Protein AF-A0A919BKE9-F1 (afdb_monomer)

Sequence (157 aa):
MKIIISGLILLISQVALAGEVKTLTQELLNLYKLQQSEKSLPISGLYVYDSEKQHYLSKQQAEVWIQQIAQHSLSEKQLKMMKNLSKAIEKTDISKEQIKAVSSNIMFDKPYLVIYHNVGQEMLAMLGESAIPFAEAEKKFLSVLQQAESVNVYKFQ

Structure (mmCIF, N/CA/C/O backbone):
data_AF-A0A919BKE9-F1
#
_entry.id   AF-A0A919BKE9-F1
#
loop_
_atom_site.group_PDB
_atom_site.id
_atom_site.type_symbol
_atom_site.label_atom_id
_atom_site.label_alt_id
_atom_site.label_comp_id
_atom_site.label_asym_id
_atom_site.label_entity_id
_atom_site.label_seq_id
_atom_site.pdbx_PDB_ins_code
_atom_site.Cartn_x
_atom_site.Cartn_y
_atom_site.Cartn_z
_atom_site.occupancy
_atom_site.B_iso_or_equiv
_atom_site.auth_seq_id
_atom_site.auth_comp_id
_atom_site.auth_asym_id
_atom_site.auth_atom_id
_atom_site.pdbx_PDB_model_num
ATOM 1 N N . MET A 1 1 ? -30.071 -44.391 -37.789 1.00 41.31 1 MET A N 1
ATOM 2 C CA . MET A 1 1 ? -28.805 -43.797 -37.309 1.00 41.31 1 MET A CA 1
ATOM 3 C C . MET A 1 1 ? -28.644 -42.414 -37.922 1.00 41.31 1 MET A C 1
ATOM 5 O O . MET A 1 1 ? -28.502 -42.339 -39.133 1.00 41.31 1 MET A O 1
ATOM 9 N N . LYS A 1 2 ? -28.719 -41.363 -37.096 1.00 38.66 2 LYS A N 1
ATOM 10 C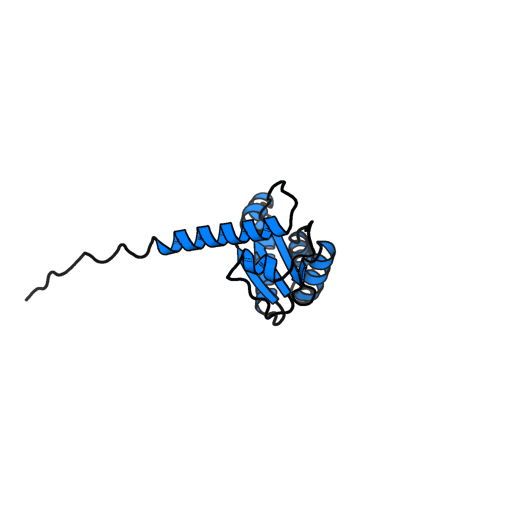 CA . LYS A 1 2 ? -27.954 -40.098 -37.127 1.00 38.66 2 LYS A CA 1
ATOM 11 C C . LYS A 1 2 ? -28.766 -39.005 -36.430 1.00 38.66 2 LYS A C 1
ATOM 13 O O . LYS A 1 2 ? -29.830 -38.598 -36.875 1.00 38.66 2 LYS A O 1
ATOM 18 N N . ILE A 1 3 ? -28.224 -38.632 -35.282 1.00 52.44 3 ILE A N 1
ATOM 19 C CA . ILE A 1 3 ? -28.623 -37.565 -34.376 1.00 52.44 3 ILE A CA 1
ATOM 20 C C . ILE A 1 3 ? -28.302 -36.233 -35.060 1.00 52.44 3 ILE A C 1
ATOM 22 O O . ILE A 1 3 ? -27.186 -36.069 -35.549 1.00 52.44 3 ILE A O 1
ATOM 26 N N . ILE A 1 4 ? -29.238 -35.285 -35.054 1.00 48.47 4 ILE A N 1
ATOM 27 C CA . ILE A 1 4 ? -28.923 -33.862 -35.230 1.00 48.47 4 ILE A CA 1
ATOM 28 C C . ILE A 1 4 ? -29.628 -33.111 -34.099 1.00 48.47 4 ILE A C 1
ATOM 30 O O . ILE A 1 4 ? -30.722 -32.585 -34.250 1.00 48.47 4 ILE A O 1
ATOM 34 N N . ILE A 1 5 ? -28.994 -33.125 -32.929 1.00 53.47 5 ILE A N 1
ATOM 35 C CA . ILE A 1 5 ? -29.195 -32.119 -31.889 1.00 53.47 5 ILE A CA 1
ATOM 36 C C . ILE A 1 5 ? -27.876 -31.363 -31.871 1.00 53.47 5 ILE A C 1
ATOM 38 O O . ILE A 1 5 ? -26.861 -31.877 -31.406 1.00 53.47 5 ILE A O 1
ATOM 42 N N . SER A 1 6 ? -27.840 -30.185 -32.477 1.00 52.84 6 SER A N 1
ATOM 43 C CA . SER A 1 6 ? -26.679 -29.309 -32.385 1.00 52.84 6 SER A CA 1
ATOM 44 C C . SER A 1 6 ? -27.116 -27.868 -32.526 1.00 52.84 6 SER A C 1
ATOM 46 O O . SER A 1 6 ? -27.698 -27.485 -33.534 1.00 52.84 6 SER A O 1
ATOM 48 N N . GLY A 1 7 ? -26.763 -27.089 -31.509 1.00 50.84 7 GLY A N 1
ATOM 49 C CA . GLY A 1 7 ? -26.573 -25.657 -31.659 1.00 50.84 7 GLY A CA 1
ATOM 50 C C . GLY A 1 7 ? -27.660 -24.789 -31.050 1.00 50.84 7 GLY A C 1
ATOM 51 O O . GLY A 1 7 ? -28.268 -24.013 -31.772 1.00 50.84 7 GLY A O 1
ATOM 52 N N . LEU A 1 8 ? -27.852 -24.845 -29.728 1.00 49.56 8 LEU A N 1
ATOM 53 C CA . LEU A 1 8 ? -28.289 -23.648 -29.001 1.00 49.56 8 LEU A CA 1
ATOM 54 C C . LEU A 1 8 ? -27.876 -23.675 -27.523 1.00 49.56 8 LEU A C 1
ATOM 56 O O . LEU A 1 8 ? -28.699 -23.613 -26.619 1.00 49.56 8 LEU A O 1
ATOM 60 N N . ILE A 1 9 ? -26.578 -23.782 -27.261 1.00 56.50 9 ILE A N 1
ATOM 61 C CA . ILE A 1 9 ? -26.017 -23.402 -25.962 1.00 56.50 9 ILE A CA 1
ATOM 62 C C . ILE A 1 9 ? -24.726 -22.677 -26.280 1.00 56.50 9 ILE A C 1
ATOM 64 O O . ILE A 1 9 ? -23.794 -23.329 -26.729 1.00 56.50 9 ILE A O 1
ATOM 68 N N . LEU A 1 10 ? -24.708 -21.355 -26.115 1.00 51.69 10 LEU A N 1
ATOM 69 C CA . LEU A 1 10 ? -23.516 -20.525 -25.895 1.00 51.69 10 LEU A CA 1
ATOM 70 C C . LEU A 1 10 ? -23.960 -19.063 -25.957 1.00 51.69 10 LEU A C 1
ATOM 72 O O . LEU A 1 10 ? -23.866 -18.468 -27.017 1.00 51.69 10 LEU A O 1
ATOM 76 N N . LEU A 1 11 ? -24.495 -18.497 -24.866 1.00 48.09 11 LEU A N 1
ATOM 77 C CA . LEU A 1 11 ? -24.672 -17.035 -24.736 1.00 48.09 11 LEU A CA 1
ATOM 78 C C . LEU A 1 11 ? -25.011 -16.573 -23.298 1.00 48.09 11 LEU A C 1
ATOM 80 O O . LEU A 1 11 ? -25.766 -15.627 -23.119 1.00 48.09 11 LEU A O 1
ATOM 84 N N . ILE A 1 12 ? -24.475 -17.214 -22.247 1.00 50.88 12 ILE A N 1
ATOM 85 C CA . ILE A 1 12 ? -24.733 -16.768 -20.851 1.00 50.88 12 ILE A CA 1
ATOM 86 C C . ILE A 1 12 ? -23.458 -16.299 -20.118 1.00 50.88 12 ILE A C 1
ATOM 88 O O . ILE A 1 12 ? -23.532 -15.662 -19.076 1.00 50.88 12 ILE A O 1
ATOM 92 N N . SER A 1 13 ? -22.262 -16.508 -20.669 1.00 47.53 13 SER A N 1
ATOM 93 C CA . SER A 1 13 ? -21.020 -16.305 -19.901 1.00 47.53 13 SER A CA 1
ATOM 94 C C . SER A 1 13 ? -20.433 -14.885 -19.924 1.00 47.53 13 SER A C 1
ATOM 96 O O . SER A 1 13 ? -19.443 -14.650 -19.242 1.00 47.53 13 SER A O 1
ATOM 98 N N . GLN A 1 14 ? -20.986 -13.930 -20.685 1.00 49.00 14 GLN A N 1
ATOM 99 C CA . GLN A 1 14 ? -20.337 -12.614 -20.873 1.00 49.00 14 GLN A CA 1
ATOM 100 C C . GLN A 1 14 ? -20.874 -11.480 -19.985 1.00 49.00 14 GLN A C 1
ATOM 102 O O . GLN A 1 14 ? -20.242 -10.431 -19.897 1.00 49.00 14 GLN A O 1
ATOM 107 N N . VAL A 1 15 ? -22.002 -11.666 -19.293 1.00 49.78 15 VAL A N 1
ATOM 108 C CA . VAL A 1 15 ? -22.620 -10.582 -18.500 1.00 49.78 15 VAL A CA 1
ATOM 109 C C . VAL A 1 15 ? -21.997 -10.453 -17.099 1.00 49.78 15 VAL A C 1
ATOM 111 O O . VAL A 1 15 ? -21.980 -9.363 -16.534 1.00 49.78 15 VAL A O 1
ATOM 114 N N . ALA A 1 16 ? -21.420 -11.532 -16.555 1.00 50.62 16 ALA A N 1
ATOM 115 C CA . ALA A 1 16 ? -20.842 -11.539 -15.206 1.00 50.62 16 ALA A CA 1
ATOM 116 C C . ALA A 1 16 ? -19.568 -10.676 -15.084 1.00 50.62 16 ALA A C 1
ATOM 118 O O . ALA A 1 16 ? -19.431 -9.918 -14.126 1.00 50.62 16 ALA A O 1
ATOM 119 N N . LEU A 1 17 ? -18.686 -10.704 -16.093 1.00 48.59 17 LEU A N 1
ATOM 120 C CA . LEU A 1 17 ? -17.416 -9.963 -16.066 1.00 48.59 17 LEU A CA 1
ATOM 121 C C . LEU A 1 17 ? -17.604 -8.437 -15.996 1.00 48.59 17 LEU A C 1
ATOM 123 O O . LEU A 1 17 ? -16.833 -7.743 -15.339 1.00 48.59 17 LEU A O 1
ATOM 127 N N . ALA A 1 18 ? -18.628 -7.894 -16.661 1.00 47.31 18 ALA A N 1
ATOM 128 C CA . ALA A 1 18 ? -18.860 -6.449 -16.694 1.00 47.31 18 ALA A CA 1
ATOM 129 C C . ALA A 1 18 ? -19.394 -5.902 -15.354 1.00 47.31 18 ALA A C 1
ATOM 131 O O . ALA A 1 18 ? -19.101 -4.761 -14.987 1.00 47.31 18 ALA A O 1
ATOM 132 N N . GLY A 1 19 ? -20.165 -6.711 -14.615 1.00 50.66 19 GLY A N 1
ATOM 133 C CA . GLY A 1 19 ? -20.692 -6.342 -13.298 1.00 50.66 19 GLY A CA 1
ATOM 134 C C . GLY A 1 19 ? -19.607 -6.278 -12.222 1.00 50.66 19 GLY A C 1
ATOM 135 O O . GLY A 1 19 ? -19.583 -5.338 -11.425 1.00 50.66 19 GLY A O 1
ATOM 136 N N . GLU A 1 20 ? -18.672 -7.228 -12.237 1.00 56.72 20 GLU A N 1
ATOM 137 C CA . GLU A 1 20 ? -17.554 -7.283 -11.286 1.00 56.72 20 GLU A CA 1
ATOM 138 C C . GLU A 1 20 ? -16.584 -6.109 -11.472 1.00 56.72 20 GLU A C 1
ATOM 140 O O . GLU A 1 20 ? -16.258 -5.424 -10.502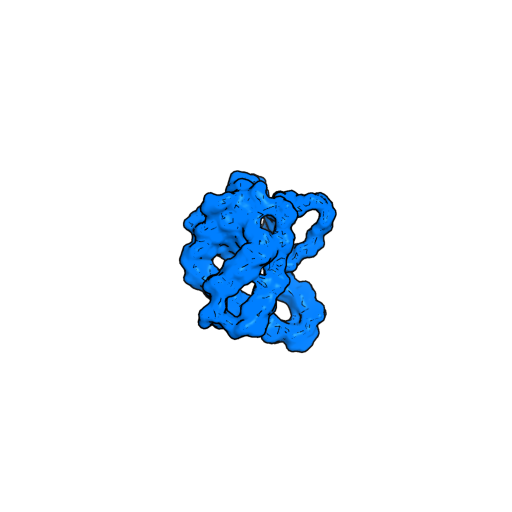 1.00 56.72 20 GLU A O 1
ATOM 145 N N . VAL A 1 21 ? -16.206 -5.788 -12.716 1.00 55.34 21 VAL A N 1
ATOM 146 C CA . VAL A 1 21 ? -15.301 -4.660 -13.016 1.00 55.34 21 VAL A CA 1
ATOM 147 C C . VAL A 1 21 ? -15.891 -3.328 -12.546 1.00 55.34 21 VAL A C 1
ATOM 149 O O . VAL A 1 21 ? -15.223 -2.559 -11.855 1.00 55.34 21 VAL A O 1
ATOM 152 N N . LYS A 1 22 ? -17.175 -3.071 -12.835 1.00 58.53 22 LYS A N 1
ATOM 153 C CA . LYS A 1 22 ? -17.862 -1.844 -12.396 1.00 58.53 22 LYS A CA 1
ATOM 154 C C . LYS A 1 22 ? -17.920 -1.723 -10.866 1.00 58.53 22 LYS A C 1
ATOM 156 O O . LYS A 1 22 ? -17.846 -0.615 -10.335 1.00 58.53 22 LYS A O 1
ATOM 161 N N . THR A 1 23 ? -18.030 -2.850 -10.165 1.00 63.41 23 THR A N 1
ATOM 162 C CA . THR A 1 23 ? -18.081 -2.902 -8.697 1.00 63.41 23 THR A CA 1
ATOM 163 C C . THR A 1 23 ? -16.719 -2.579 -8.082 1.00 63.41 23 THR A C 1
ATOM 165 O O . THR A 1 23 ? -16.643 -1.721 -7.205 1.00 63.41 23 THR A O 1
ATOM 168 N N . LEU A 1 24 ? -15.637 -3.166 -8.603 1.00 63.69 24 LEU A N 1
ATOM 169 C CA . LEU A 1 24 ? -14.272 -2.916 -8.124 1.00 63.69 24 LEU A CA 1
ATOM 170 C C . LEU A 1 24 ? -13.833 -1.460 -8.336 1.00 63.69 24 LEU A C 1
ATOM 172 O O . LEU A 1 24 ? -13.231 -0.858 -7.445 1.00 63.69 24 LEU A O 1
ATOM 176 N N . THR A 1 25 ? -14.174 -0.857 -9.480 1.00 65.00 25 THR A N 1
ATOM 177 C CA . THR A 1 25 ? -13.899 0.568 -9.724 1.00 65.00 25 THR A CA 1
ATOM 178 C C . THR A 1 25 ? -14.664 1.462 -8.745 1.00 65.00 25 THR A C 1
ATOM 180 O O . THR A 1 25 ? -14.100 2.419 -8.218 1.00 65.00 25 THR A O 1
ATOM 183 N N . GLN A 1 26 ? -15.935 1.165 -8.455 1.00 73.19 26 GLN A N 1
ATOM 184 C CA . GLN A 1 26 ? -16.731 1.963 -7.517 1.00 73.19 26 GLN A CA 1
ATOM 185 C C . GLN A 1 26 ? -16.243 1.829 -6.067 1.00 73.19 26 GLN A C 1
ATOM 187 O O . GLN A 1 26 ? -16.201 2.824 -5.342 1.00 73.19 26 GLN A O 1
ATOM 192 N N . GLU A 1 27 ? -15.864 0.620 -5.657 1.00 78.06 27 GLU A N 1
ATOM 193 C CA . GLU A 1 27 ? -15.296 0.316 -4.341 1.00 78.06 27 GLU A CA 1
ATOM 194 C C . GLU A 1 27 ? -14.037 1.148 -4.083 1.00 78.06 27 GLU A C 1
ATOM 196 O O . GLU A 1 27 ? -13.958 1.900 -3.111 1.00 78.06 27 GLU A O 1
ATOM 201 N N . LEU A 1 28 ? -13.102 1.118 -5.028 1.00 75.25 28 LEU A N 1
ATOM 202 C CA . LEU A 1 28 ? -11.905 1.943 -5.021 1.00 75.25 28 LEU A CA 1
ATOM 203 C C . LEU A 1 28 ? -12.216 3.446 -4.911 1.00 75.25 28 LEU A C 1
ATOM 205 O O . LEU A 1 28 ? -11.631 4.146 -4.084 1.00 75.25 28 LEU A O 1
ATOM 209 N N . LEU A 1 29 ? -13.134 3.959 -5.737 1.00 76.50 29 LEU A N 1
ATOM 210 C CA . LEU A 1 29 ? -13.524 5.372 -5.701 1.00 76.50 29 LEU A CA 1
ATOM 211 C C . LEU A 1 29 ? -14.068 5.769 -4.327 1.00 76.50 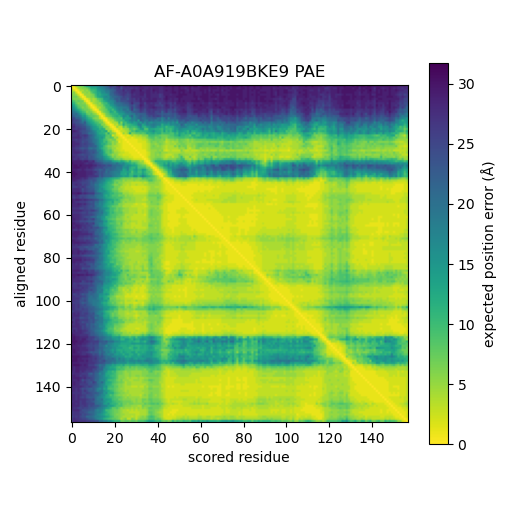29 LEU A C 1
ATOM 213 O O . LEU A 1 29 ? -13.799 6.871 -3.847 1.00 76.50 29 LEU A O 1
ATOM 217 N N . ASN A 1 30 ? -14.825 4.884 -3.683 1.00 82.56 30 ASN A N 1
ATOM 218 C CA . ASN A 1 30 ? -15.352 5.148 -2.354 1.00 82.56 30 ASN A CA 1
ATOM 219 C C . ASN A 1 30 ? -14.251 5.109 -1.282 1.00 82.56 30 ASN A C 1
ATOM 221 O O . ASN A 1 30 ? -14.243 5.975 -0.409 1.00 82.56 30 ASN A O 1
ATOM 225 N N . LEU A 1 31 ? -13.288 4.184 -1.379 1.00 82.50 31 LEU A N 1
ATOM 226 C CA . LEU A 1 31 ? -12.107 4.161 -0.506 1.00 82.50 31 LEU A CA 1
ATOM 227 C C . LEU A 1 31 ? -11.312 5.466 -0.605 1.00 82.50 31 LEU A C 1
ATOM 229 O O . LEU A 1 31 ? -10.859 5.983 0.414 1.00 82.50 31 LEU A O 1
ATOM 233 N N . TYR A 1 32 ? -11.188 6.044 -1.801 1.00 81.12 32 TYR A N 1
ATOM 234 C CA . TYR A 1 32 ? -10.519 7.333 -1.985 1.00 81.12 32 TYR A CA 1
ATOM 235 C C . TYR A 1 32 ? -11.279 8.515 -1.404 1.00 81.12 32 TYR A C 1
ATOM 237 O O . TYR A 1 32 ? -10.660 9.415 -0.838 1.00 81.12 32 TYR A O 1
ATOM 245 N N . LYS A 1 33 ? -12.611 8.518 -1.497 1.00 81.50 33 LYS A N 1
ATOM 246 C CA . LYS A 1 33 ? -13.437 9.571 -0.885 1.00 81.50 33 LYS A CA 1
ATOM 247 C C . LYS A 1 33 ? -13.263 9.642 0.632 1.00 81.50 33 LYS A C 1
ATOM 249 O O . LYS A 1 33 ? -13.417 10.716 1.204 1.00 81.50 33 LYS A O 1
ATOM 254 N N . LEU A 1 34 ? -12.911 8.529 1.278 1.00 79.88 34 LEU A N 1
ATOM 255 C CA . LEU A 1 34 ? -12.547 8.532 2.696 1.00 79.88 34 LEU A CA 1
ATOM 256 C C . LEU A 1 34 ? -11.209 9.247 2.945 1.00 79.88 34 LEU A C 1
ATOM 258 O O . LEU A 1 34 ? -11.049 9.895 3.971 1.00 79.88 34 LEU A O 1
ATOM 262 N N . GLN A 1 35 ? -10.272 9.163 2.001 1.00 75.94 35 GLN A N 1
ATOM 263 C CA . GLN A 1 35 ? -8.872 9.570 2.156 1.00 75.94 35 GLN A CA 1
ATOM 264 C C . GLN A 1 35 ? -8.570 11.027 1.756 1.00 75.94 35 GLN A C 1
ATOM 266 O O . GLN A 1 35 ? -7.537 11.556 2.170 1.00 75.94 35 GLN A O 1
ATOM 271 N N . GLN A 1 36 ? -9.420 11.671 0.946 1.00 72.12 36 GLN A N 1
ATOM 272 C CA . GLN A 1 36 ? -9.172 13.006 0.369 1.00 72.12 36 GLN A CA 1
ATOM 273 C C . GLN A 1 36 ? -10.325 13.999 0.599 1.00 72.12 36 GLN A C 1
ATOM 275 O O . GLN A 1 36 ? -11.467 13.618 0.874 1.00 72.12 36 GLN A O 1
ATOM 280 N N . SER A 1 37 ? -10.031 15.296 0.481 1.00 56.09 37 SER A N 1
ATOM 281 C CA . SER A 1 37 ? -10.999 16.396 0.540 1.00 56.09 37 SER A CA 1
ATOM 282 C C . SER A 1 37 ? -11.493 16.813 -0.855 1.00 56.09 37 SER A C 1
ATOM 284 O O . SER A 1 37 ? -10.944 17.713 -1.461 1.00 56.09 37 SER A O 1
ATOM 286 N N . GLU A 1 38 ? -12.548 16.162 -1.367 1.00 53.97 38 GLU A N 1
ATOM 287 C CA . GLU A 1 38 ? -13.401 16.523 -2.535 1.00 53.97 38 GLU A CA 1
ATOM 288 C C . GLU A 1 38 ? -12.759 16.898 -3.903 1.00 53.97 38 GLU A C 1
ATOM 290 O O . GLU A 1 38 ? -13.436 16.786 -4.927 1.00 53.97 38 GLU A O 1
ATOM 295 N N . LYS A 1 39 ? -11.483 17.288 -3.997 1.00 53.62 39 LYS A N 1
ATOM 296 C CA . LYS A 1 39 ? -10.815 17.769 -5.211 1.00 53.62 39 LYS A CA 1
ATOM 297 C C . LYS A 1 39 ? -9.868 16.711 -5.787 1.00 53.62 39 LYS A C 1
ATOM 299 O O . LYS A 1 39 ? -8.715 16.616 -5.400 1.00 53.62 39 LYS A O 1
ATOM 304 N N . SER A 1 40 ? -10.434 16.011 -6.772 1.00 53.28 40 SER A N 1
ATOM 305 C CA . SER A 1 40 ? -9.839 15.219 -7.862 1.00 53.28 40 SER A CA 1
ATOM 306 C C . SER A 1 40 ? -9.011 13.964 -7.546 1.00 53.28 40 SER A C 1
ATOM 308 O O . SER A 1 40 ? -8.156 13.904 -6.675 1.00 53.28 40 SER A O 1
ATOM 310 N N . LEU A 1 41 ? -9.252 12.932 -8.359 1.00 56.81 41 LEU A N 1
ATOM 311 C CA . LEU A 1 41 ? -8.559 11.647 -8.319 1.00 56.81 41 LEU A CA 1
ATOM 312 C C . LEU A 1 41 ? -7.400 11.627 -9.325 1.00 56.81 41 LEU A C 1
ATOM 314 O O . LEU A 1 41 ? -7.653 11.757 -10.523 1.00 56.81 41 LEU A O 1
ATOM 318 N N . PRO A 1 42 ? -6.165 11.327 -8.895 1.00 55.72 42 PRO A N 1
ATOM 319 C CA . PRO A 1 42 ? -5.237 10.557 -9.701 1.00 55.72 42 PRO A CA 1
ATOM 320 C C . PRO A 1 42 ? -5.116 9.166 -9.081 1.00 55.72 42 PRO A C 1
ATOM 322 O O . PRO A 1 42 ? -4.666 8.992 -7.947 1.00 55.72 42 PRO A O 1
ATOM 325 N N . ILE A 1 43 ? -5.573 8.192 -9.855 1.00 62.75 43 ILE A N 1
ATOM 326 C CA . ILE A 1 43 ? -6.068 6.896 -9.392 1.00 62.75 43 ILE A CA 1
ATOM 327 C C . ILE A 1 43 ? -4.919 5.915 -9.113 1.00 62.75 43 ILE A C 1
ATOM 329 O O . ILE A 1 43 ? -5.076 4.970 -8.356 1.00 62.75 43 ILE A O 1
ATOM 333 N N . SER A 1 44 ? -3.728 6.176 -9.649 1.00 74.00 44 SER A N 1
ATOM 334 C CA . SER A 1 44 ? -2.625 5.216 -9.651 1.00 74.00 44 SER A CA 1
ATOM 335 C C . SER A 1 44 ? -1.653 5.402 -8.495 1.00 74.00 44 SER A C 1
ATOM 337 O O . SER A 1 44 ? -0.967 6.423 -8.434 1.00 74.00 44 SER A O 1
ATOM 339 N N . GLY A 1 45 ? -1.545 4.423 -7.595 1.00 86.31 45 GLY A N 1
ATOM 340 C CA . GLY A 1 45 ? -0.579 4.450 -6.496 1.00 86.31 45 GLY A CA 1
ATOM 341 C C . GLY A 1 45 ? -0.674 3.276 -5.525 1.00 86.31 45 GLY A C 1
ATOM 342 O O . GLY A 1 45 ? -1.440 2.332 -5.718 1.00 86.31 45 GLY A O 1
ATOM 343 N N . LEU A 1 46 ? 0.126 3.369 -4.466 1.00 89.31 46 LEU A N 1
ATOM 344 C CA . LEU A 1 46 ? 0.175 2.438 -3.350 1.00 89.31 46 LEU A CA 1
ATOM 345 C C . LEU A 1 46 ? -0.234 3.156 -2.062 1.00 89.31 46 LEU A C 1
ATOM 347 O O . LEU A 1 46 ? 0.318 4.201 -1.711 1.00 89.31 46 LEU A O 1
ATOM 351 N N . TYR A 1 47 ? -1.182 2.558 -1.351 1.00 91.56 47 TYR A N 1
ATOM 352 C CA . TYR A 1 47 ? -1.708 3.041 -0.080 1.00 91.56 47 TYR A CA 1
ATOM 353 C C . TYR A 1 47 ? -1.550 1.928 0.952 1.00 91.56 47 TYR A C 1
ATOM 355 O O . TYR A 1 47 ? -1.897 0.781 0.671 1.00 91.56 47 TYR A O 1
ATOM 363 N N . VAL A 1 48 ? -1.015 2.256 2.127 1.00 94.50 48 VAL A N 1
ATOM 364 C CA . VAL A 1 48 ? -0.814 1.295 3.219 1.00 94.50 48 VAL A CA 1
ATOM 365 C C . VAL A 1 48 ? -1.701 1.699 4.382 1.00 94.50 48 VAL A C 1
ATOM 367 O O . VAL A 1 48 ? -1.668 2.847 4.816 1.00 94.50 48 VAL A O 1
ATOM 370 N N . TYR A 1 49 ? -2.484 0.757 4.883 1.00 95.69 49 TYR A N 1
ATOM 371 C CA . TYR A 1 49 ? -3.347 0.914 6.040 1.00 95.69 49 TYR A CA 1
ATOM 372 C C . TYR A 1 49 ? -2.839 0.035 7.181 1.00 95.69 49 TYR A C 1
ATOM 374 O O . TYR A 1 49 ? -2.578 -1.152 6.982 1.00 95.69 49 TYR A O 1
ATOM 382 N N . ASP A 1 50 ? -2.684 0.627 8.361 1.00 96.44 50 ASP A N 1
ATOM 383 C CA . ASP A 1 50 ? -2.346 -0.057 9.605 1.00 96.44 50 ASP A CA 1
ATOM 384 C C . ASP A 1 50 ? -3.649 -0.505 10.280 1.00 96.44 50 ASP A C 1
ATOM 386 O O . ASP A 1 50 ? -4.413 0.305 10.816 1.00 96.44 50 ASP A O 1
ATOM 390 N N . SER A 1 51 ? -3.919 -1.809 10.221 1.00 95.31 51 SER A N 1
ATOM 391 C CA . SER A 1 51 ? -5.133 -2.413 10.765 1.00 95.31 51 SER A CA 1
ATOM 392 C C . SER A 1 51 ? -5.188 -2.336 12.287 1.00 95.31 51 SER A C 1
ATOM 394 O O . SER A 1 51 ? -6.276 -2.342 12.856 1.00 95.31 51 SER A O 1
ATOM 396 N N . GLU A 1 52 ? -4.059 -2.310 12.984 1.00 93.81 52 GLU A N 1
ATOM 397 C CA . GLU A 1 52 ? -4.058 -2.292 14.448 1.00 93.81 52 GLU A CA 1
ATOM 398 C C . GLU A 1 52 ? -4.366 -0.889 14.961 1.00 93.81 52 GLU A C 1
ATOM 400 O O . GLU A 1 52 ? -5.212 -0.710 15.837 1.00 93.81 52 GLU A O 1
ATOM 405 N N . LYS A 1 53 ? -3.735 0.115 14.349 1.00 95.00 53 LYS A N 1
ATOM 406 C CA . LYS A 1 53 ? -3.896 1.526 14.713 1.00 95.00 53 LYS A CA 1
ATOM 407 C C . LYS A 1 53 ? -5.050 2.221 13.993 1.00 95.00 53 LYS A C 1
ATOM 409 O O . LYS A 1 53 ? -5.301 3.386 14.268 1.00 95.0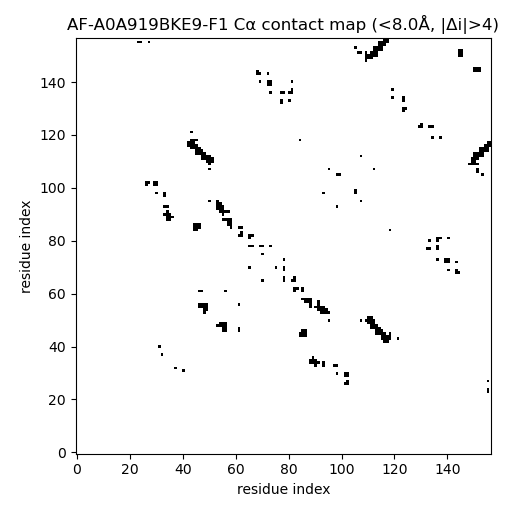0 53 LYS A O 1
ATOM 414 N N . GLN A 1 54 ? -5.721 1.530 13.075 1.00 94.50 54 GLN A N 1
ATOM 415 C CA . GLN A 1 54 ? -6.865 2.018 12.303 1.00 94.50 54 GLN A CA 1
ATOM 416 C C . GLN A 1 54 ? -6.622 3.352 11.587 1.00 94.50 54 GLN A C 1
ATOM 418 O O . GLN A 1 54 ? -7.418 4.285 11.683 1.00 94.50 54 GLN A O 1
ATOM 423 N N . HIS A 1 55 ? -5.507 3.447 10.870 1.00 94.12 55 HIS A N 1
ATOM 424 C CA . HIS A 1 55 ? -5.207 4.628 10.072 1.00 94.12 55 HIS A CA 1
ATOM 425 C C . HIS A 1 55 ? -4.428 4.253 8.816 1.00 94.12 55 HIS A C 1
ATOM 427 O O . HIS A 1 55 ? -3.698 3.260 8.769 1.00 94.12 55 HIS A O 1
ATOM 433 N N . TYR A 1 56 ? -4.560 5.079 7.789 1.00 93.50 56 TYR A N 1
ATOM 434 C CA . TYR A 1 56 ? -3.660 5.038 6.652 1.00 93.50 56 TYR A CA 1
ATOM 435 C C . TYR A 1 56 ? -2.306 5.644 7.016 1.00 93.50 56 TYR A C 1
ATOM 437 O O . TYR A 1 56 ? -2.238 6.722 7.605 1.00 93.50 56 TYR A O 1
ATOM 445 N N . LEU A 1 57 ? -1.225 4.987 6.604 1.00 93.69 57 LEU A N 1
ATOM 446 C CA . LEU A 1 57 ? 0.118 5.531 6.738 1.00 93.69 57 LEU A CA 1
ATOM 447 C C . LEU A 1 57 ? 0.258 6.789 5.874 1.00 93.69 57 LEU A C 1
ATOM 449 O O . LEU A 1 57 ? -0.109 6.800 4.698 1.00 93.69 57 LEU A O 1
ATOM 453 N N . SER A 1 58 ? 0.865 7.836 6.429 1.00 91.88 58 SER A N 1
ATOM 454 C CA . SER A 1 58 ? 1.348 8.962 5.628 1.00 91.88 58 SER A CA 1
ATOM 455 C C . SER A 1 58 ? 2.365 8.486 4.587 1.00 91.88 58 SER A C 1
ATOM 457 O O . SER A 1 58 ? 2.983 7.430 4.734 1.00 91.88 58 SER A O 1
ATOM 459 N N . LYS A 1 59 ? 2.622 9.307 3.562 1.00 91.62 59 LYS A N 1
ATOM 460 C CA . LYS A 1 59 ? 3.609 8.988 2.521 1.00 91.62 59 LYS A CA 1
ATOM 461 C C . LYS A 1 59 ? 4.965 8.569 3.106 1.00 91.62 59 LYS A C 1
ATOM 463 O O . LYS A 1 59 ? 5.500 7.533 2.737 1.00 91.62 59 LYS A O 1
ATOM 468 N N . GLN A 1 60 ? 5.495 9.337 4.058 1.00 93.56 60 GLN A N 1
ATOM 469 C CA . GLN A 1 60 ? 6.788 9.041 4.686 1.00 93.56 60 GLN A CA 1
ATOM 470 C C . GLN A 1 60 ? 6.764 7.715 5.460 1.00 93.56 60 GLN A C 1
ATOM 472 O O . GLN A 1 60 ? 7.704 6.929 5.367 1.00 93.56 60 GLN A O 1
ATOM 477 N N . GLN A 1 61 ? 5.680 7.435 6.190 1.00 95.50 61 GLN A N 1
ATOM 478 C CA . GLN A 1 61 ? 5.515 6.164 6.900 1.00 95.50 61 GLN A CA 1
ATOM 479 C C . GLN A 1 61 ? 5.412 4.987 5.924 1.00 95.50 61 GLN A C 1
ATOM 481 O O . GLN A 1 61 ? 6.072 3.972 6.128 1.00 95.50 61 GLN A O 1
ATOM 486 N N . ALA A 1 62 ? 4.649 5.133 4.838 1.00 95.19 62 ALA A N 1
ATOM 487 C CA . ALA A 1 62 ? 4.537 4.123 3.792 1.00 95.19 62 ALA A CA 1
ATOM 488 C C . ALA A 1 62 ? 5.888 3.867 3.105 1.00 95.19 62 ALA A C 1
ATOM 490 O O . ALA A 1 62 ? 6.254 2.722 2.870 1.00 95.19 62 ALA A O 1
ATOM 491 N N . GLU A 1 63 ? 6.675 4.909 2.838 1.00 95.69 63 GLU A N 1
ATOM 492 C CA . GLU A 1 63 ? 8.028 4.788 2.290 1.00 95.69 63 GLU A CA 1
ATOM 493 C C . GLU A 1 63 ? 8.984 4.007 3.204 1.00 95.69 63 GLU A C 1
ATOM 495 O O . GLU A 1 63 ? 9.769 3.188 2.715 1.00 95.69 63 GLU A O 1
ATOM 500 N N . VAL A 1 64 ? 8.934 4.253 4.517 1.00 97.00 64 VAL A N 1
ATOM 501 C CA . VAL A 1 64 ? 9.712 3.500 5.516 1.00 97.00 64 VAL A CA 1
ATOM 502 C C . VAL A 1 64 ? 9.228 2.055 5.598 1.00 97.00 64 VAL A C 1
ATOM 504 O O . VAL A 1 64 ? 10.039 1.134 5.627 1.00 97.00 64 VAL A O 1
ATOM 507 N N . TRP A 1 65 ? 7.918 1.840 5.570 1.00 96.62 65 TRP A N 1
ATOM 508 C CA . TRP A 1 65 ? 7.335 0.505 5.594 1.00 96.62 65 TRP A CA 1
ATOM 509 C C . TRP A 1 65 ? 7.717 -0.315 4.347 1.00 96.62 65 TRP A C 1
ATOM 511 O O . TRP A 1 65 ? 8.150 -1.459 4.469 1.00 96.62 65 TRP A O 1
ATOM 521 N N . ILE A 1 66 ? 7.671 0.291 3.151 1.00 95.94 66 ILE A N 1
ATOM 522 C CA . ILE A 1 66 ? 8.123 -0.327 1.890 1.00 95.94 66 ILE A CA 1
ATOM 523 C C . ILE A 1 66 ? 9.602 -0.719 1.982 1.00 95.94 66 ILE A C 1
ATOM 525 O O . ILE A 1 66 ? 9.979 -1.809 1.549 1.00 95.94 66 ILE A O 1
ATOM 529 N N . GLN A 1 67 ? 10.441 0.153 2.552 1.00 96.12 67 GLN A N 1
ATOM 530 C CA . GLN A 1 67 ? 11.845 -0.161 2.810 1.00 96.12 67 GLN A CA 1
ATOM 531 C C . GLN A 1 67 ? 11.958 -1.418 3.681 1.00 96.12 67 GLN A C 1
ATOM 533 O O . GLN A 1 67 ? 12.615 -2.373 3.286 1.00 96.12 67 GLN A O 1
ATOM 538 N N . GLN A 1 68 ? 11.284 -1.450 4.829 1.00 96.06 68 GLN A N 1
ATOM 539 C CA . GLN A 1 68 ? 11.379 -2.558 5.781 1.00 96.06 68 GLN A CA 1
ATOM 540 C C . GLN A 1 68 ? 10.935 -3.895 5.179 1.00 96.06 68 GLN A C 1
ATOM 542 O O . GLN A 1 68 ? 11.632 -4.894 5.341 1.00 96.06 68 GLN A O 1
ATOM 547 N N . ILE A 1 69 ? 9.814 -3.913 4.452 1.00 96.00 69 ILE A N 1
ATOM 548 C CA . ILE A 1 69 ? 9.254 -5.161 3.924 1.00 96.00 69 ILE A CA 1
ATOM 549 C C . ILE A 1 69 ? 10.031 -5.708 2.719 1.00 96.00 69 ILE A C 1
ATOM 551 O O . ILE A 1 69 ? 10.047 -6.916 2.502 1.00 96.00 69 ILE A O 1
ATOM 555 N N . ALA A 1 70 ? 10.692 -4.847 1.936 1.00 95.62 70 ALA A N 1
ATOM 556 C CA . ALA A 1 70 ? 11.266 -5.239 0.648 1.00 95.62 70 ALA A CA 1
ATOM 557 C C . ALA A 1 70 ? 12.788 -5.046 0.512 1.00 95.62 70 ALA A C 1
ATOM 559 O O . ALA A 1 70 ? 13.350 -5.488 -0.493 1.00 95.62 70 ALA A O 1
ATOM 560 N N . GLN A 1 71 ? 13.485 -4.452 1.491 1.00 93.75 71 GLN A N 1
ATOM 561 C CA . GLN A 1 71 ? 14.922 -4.126 1.386 1.00 93.75 71 GLN A CA 1
ATOM 562 C C . GLN A 1 71 ? 15.846 -5.317 1.105 1.00 93.75 71 GLN A C 1
ATOM 564 O O . GLN A 1 71 ? 16.893 -5.137 0.496 1.00 93.75 71 GLN A O 1
ATOM 569 N N . HIS A 1 72 ? 15.481 -6.529 1.532 1.00 93.81 72 HIS A N 1
ATOM 570 C CA . HIS A 1 72 ? 16.294 -7.729 1.293 1.00 93.81 72 HIS A CA 1
ATOM 571 C C . HIS A 1 72 ? 15.974 -8.419 -0.040 1.00 93.81 72 HIS A C 1
ATOM 573 O O . HIS A 1 72 ? 16.715 -9.298 -0.468 1.00 93.81 72 HIS A O 1
ATOM 579 N N . SER A 1 73 ? 14.875 -8.030 -0.693 1.00 95.12 73 SER A N 1
ATOM 580 C CA . SER A 1 73 ? 14.371 -8.670 -1.917 1.00 95.12 73 SER A CA 1
ATOM 581 C C . SER A 1 73 ? 14.502 -7.790 -3.160 1.00 95.12 73 SER A C 1
ATOM 583 O O . SER A 1 73 ? 14.518 -8.297 -4.283 1.00 95.12 73 SER A O 1
ATOM 585 N N . LEU A 1 74 ? 14.582 -6.471 -2.982 1.00 93.69 74 LEU A N 1
ATOM 586 C CA . LEU A 1 74 ? 14.702 -5.498 -4.060 1.00 93.69 74 LEU A CA 1
ATOM 587 C C . LEU A 1 74 ? 16.060 -4.802 -4.022 1.00 93.69 74 LEU A C 1
ATOM 589 O O . LEU A 1 74 ? 16.566 -4.454 -2.961 1.00 93.69 74 LEU A O 1
ATOM 593 N N . SER A 1 75 ? 16.616 -4.526 -5.201 1.00 95.12 75 SER A N 1
ATOM 594 C CA . SER A 1 75 ? 17.756 -3.606 -5.315 1.00 95.12 75 SER A CA 1
ATOM 595 C C . SER A 1 75 ? 17.360 -2.182 -4.908 1.00 95.12 75 SER A C 1
ATOM 597 O O . SER A 1 75 ? 16.191 -1.808 -5.017 1.00 95.12 75 SER A O 1
ATOM 599 N N . GLU A 1 76 ? 18.327 -1.341 -4.534 1.00 93.31 76 GLU A N 1
ATOM 600 C CA . GLU A 1 76 ? 18.067 0.059 -4.150 1.00 93.31 76 GLU A CA 1
ATOM 601 C C . GLU A 1 76 ? 17.28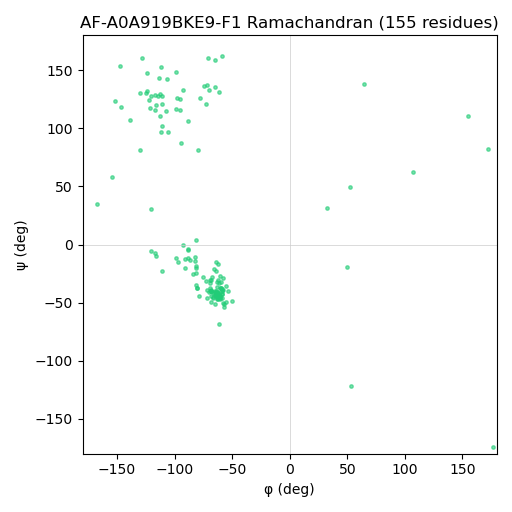3 0.838 -5.217 1.00 93.31 76 GLU A C 1
ATOM 603 O O . GLU A 1 76 ? 16.359 1.590 -4.902 1.00 93.31 76 GLU A O 1
ATOM 608 N N . LYS A 1 77 ? 17.602 0.619 -6.500 1.00 90.62 77 LYS A N 1
ATOM 609 C CA . LYS A 1 77 ? 16.895 1.250 -7.623 1.00 90.62 77 LYS A CA 1
ATOM 610 C C . LYS A 1 77 ? 15.422 0.834 -7.665 1.00 90.62 77 LYS A C 1
ATOM 612 O O . LYS A 1 77 ? 14.554 1.688 -7.831 1.00 90.62 77 LYS A O 1
ATOM 617 N N . GLN A 1 78 ? 15.138 -0.456 -7.501 1.00 91.75 78 GLN A N 1
ATOM 618 C CA . GLN A 1 78 ? 13.771 -0.985 -7.491 1.00 91.75 78 GLN A CA 1
ATOM 619 C C . GLN A 1 78 ? 13.005 -0.514 -6.256 1.00 91.75 78 GLN A C 1
ATOM 621 O O . GLN A 1 78 ? 11.848 -0.119 -6.355 1.00 91.75 78 GLN A O 1
ATOM 626 N N . LEU A 1 79 ? 13.668 -0.482 -5.104 1.00 93.00 79 LEU A N 1
ATOM 627 C CA . LEU A 1 79 ? 13.081 -0.004 -3.863 1.00 93.00 79 LEU A CA 1
ATOM 628 C C . LEU A 1 79 ? 12.697 1.474 -3.964 1.00 93.00 79 LEU A C 1
ATOM 630 O O . LEU A 1 79 ? 11.584 1.850 -3.607 1.00 93.00 79 LEU A O 1
ATOM 634 N N . LYS A 1 80 ? 13.569 2.300 -4.554 1.00 90.56 80 LYS A N 1
ATOM 635 C CA . LYS A 1 80 ? 13.268 3.703 -4.865 1.00 90.56 80 LYS A CA 1
ATOM 636 C C . LYS A 1 80 ? 12.051 3.836 -5.785 1.00 90.56 80 LYS A C 1
ATOM 638 O O . LYS A 1 80 ? 11.201 4.685 -5.532 1.00 90.56 80 LYS A O 1
ATOM 643 N N . MET A 1 81 ? 11.937 2.993 -6.816 1.00 87.94 81 MET A N 1
ATOM 644 C CA . MET A 1 81 ? 10.755 2.974 -7.689 1.00 87.94 81 MET A CA 1
ATOM 645 C C . MET A 1 81 ? 9.479 2.656 -6.905 1.00 87.94 81 MET A C 1
ATOM 647 O O . MET A 1 81 ? 8.490 3.356 -7.081 1.00 87.94 81 MET A O 1
ATOM 651 N N . MET A 1 82 ? 9.502 1.653 -6.020 1.00 90.19 82 MET A N 1
ATOM 652 C CA . MET A 1 82 ? 8.323 1.261 -5.236 1.00 90.19 82 MET A CA 1
ATOM 653 C C . MET A 1 82 ? 7.929 2.320 -4.204 1.00 90.19 82 MET A C 1
ATOM 655 O O . MET A 1 82 ? 6.749 2.626 -4.051 1.00 90.19 82 MET A O 1
ATOM 659 N N . LYS A 1 83 ? 8.907 2.951 -3.546 1.00 90.94 83 LYS A N 1
ATOM 660 C CA . LYS A 1 83 ? 8.666 4.064 -2.616 1.00 90.94 83 LYS A CA 1
ATOM 661 C C . LYS A 1 83 ? 7.965 5.240 -3.295 1.00 90.94 83 LYS A C 1
ATOM 663 O O . LYS A 1 83 ? 7.037 5.802 -2.721 1.00 90.94 83 LYS A O 1
ATOM 668 N N . ASN A 1 84 ? 8.326 5.552 -4.541 1.00 86.31 84 ASN A N 1
ATOM 669 C CA . ASN A 1 84 ? 7.682 6.619 -5.314 1.00 86.31 84 ASN A CA 1
ATOM 670 C C . ASN A 1 84 ? 6.196 6.358 -5.614 1.00 86.31 84 ASN A C 1
ATOM 672 O O . ASN A 1 84 ? 5.491 7.292 -5.992 1.00 86.31 84 ASN A O 1
ATOM 676 N N . LEU A 1 85 ? 5.717 5.121 -5.446 1.00 85.75 85 LEU A N 1
ATOM 677 C CA . LEU A 1 85 ? 4.310 4.774 -5.664 1.00 85.75 85 LEU A CA 1
ATOM 678 C C . LEU A 1 85 ? 3.445 5.134 -4.462 1.00 85.75 85 LEU A C 1
ATOM 680 O O . LEU A 1 85 ? 2.229 5.250 -4.609 1.00 85.75 85 LEU A O 1
ATOM 684 N N . SER A 1 86 ? 4.059 5.301 -3.288 1.00 88.50 86 SER A N 1
ATOM 685 C CA . SER A 1 86 ? 3.350 5.691 -2.076 1.00 88.50 86 SER A CA 1
ATOM 686 C C . SER A 1 86 ? 2.692 7.060 -2.248 1.00 88.50 86 SER A C 1
ATOM 688 O O . SER A 1 86 ? 3.298 8.033 -2.719 1.00 88.50 86 SER A O 1
ATOM 690 N N . LYS A 1 87 ? 1.414 7.132 -1.884 1.00 83.38 87 LYS A N 1
ATOM 691 C CA . LYS A 1 87 ? 0.613 8.346 -2.032 1.00 83.38 87 LYS A CA 1
ATOM 692 C C . LYS A 1 87 ? 0.530 9.121 -0.731 1.00 83.38 87 LYS A C 1
ATOM 694 O O . LYS A 1 87 ? 0.557 8.561 0.360 1.00 83.38 87 LYS A O 1
ATOM 699 N N . ALA A 1 88 ? 0.431 10.439 -0.869 1.00 81.06 88 ALA A N 1
ATOM 700 C CA . ALA A 1 88 ? 0.014 11.285 0.235 1.00 81.06 88 ALA A CA 1
ATOM 701 C C . ALA A 1 88 ? -1.482 11.064 0.486 1.00 81.06 88 ALA A C 1
ATOM 703 O O . ALA A 1 88 ? -2.264 10.975 -0.461 1.00 81.06 88 ALA A O 1
ATOM 704 N N . ILE A 1 89 ? -1.848 10.960 1.758 1.00 81.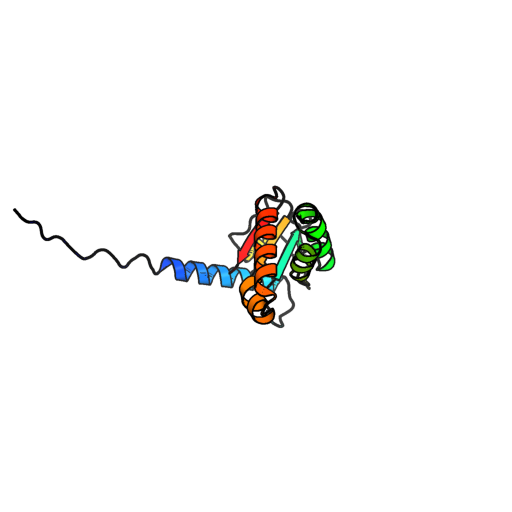25 89 ILE A N 1
ATOM 705 C CA . ILE A 1 89 ? -3.215 10.736 2.221 1.00 81.25 89 ILE A CA 1
ATOM 706 C C . ILE A 1 89 ? -3.543 11.897 3.151 1.00 81.25 89 ILE A C 1
ATOM 708 O O . ILE A 1 89 ? -2.783 12.167 4.079 1.00 81.25 89 ILE A O 1
ATOM 712 N N . GLU A 1 90 ? -4.624 12.617 2.863 1.00 78.25 90 GLU A N 1
ATOM 713 C CA . GLU A 1 90 ? -4.998 13.822 3.614 1.00 78.25 90 GLU A CA 1
ATOM 714 C C . GLU A 1 90 ? -5.717 13.467 4.916 1.00 78.25 90 GLU A C 1
ATOM 716 O O . GLU A 1 90 ? -5.505 14.105 5.943 1.00 78.25 90 GLU A O 1
ATOM 721 N N . LYS A 1 91 ? -6.556 12.427 4.874 1.00 83.06 91 LYS A N 1
ATOM 722 C CA . LYS A 1 91 ? -7.282 11.897 6.029 1.00 83.06 91 LYS A CA 1
ATOM 723 C C . LYS A 1 91 ? -6.743 10.519 6.371 1.00 83.06 91 LYS A C 1
ATOM 725 O O . LYS A 1 91 ? -7.112 9.526 5.745 1.00 83.06 91 LYS A O 1
ATOM 730 N N . THR A 1 92 ? -5.837 10.472 7.339 1.00 83.69 92 THR A N 1
ATOM 731 C CA . THR A 1 92 ? -5.217 9.221 7.788 1.00 83.69 92 THR A CA 1
ATOM 732 C C . THR A 1 92 ? -6.115 8.456 8.750 1.00 83.69 92 THR A C 1
ATOM 734 O O . THR A 1 92 ? -6.189 7.236 8.650 1.00 83.69 92 THR A O 1
ATOM 737 N N . ASP A 1 93 ? -6.839 9.157 9.624 1.00 88.44 93 ASP A N 1
ATOM 738 C CA . ASP A 1 93 ? -7.669 8.561 10.678 1.00 88.44 93 ASP A CA 1
ATOM 739 C C . ASP A 1 93 ? -9.007 8.066 10.113 1.00 88.44 93 ASP A C 1
ATOM 741 O O . ASP A 1 93 ? -10.031 8.748 10.168 1.00 88.44 93 ASP A O 1
ATOM 745 N N . ILE A 1 94 ? -8.976 6.874 9.518 1.00 88.19 94 ILE A N 1
ATOM 746 C CA . ILE A 1 94 ? -10.126 6.207 8.906 1.00 88.19 94 ILE A CA 1
ATOM 747 C C . ILE A 1 94 ? -10.318 4.856 9.588 1.00 88.19 94 ILE A C 1
ATOM 749 O O . ILE A 1 94 ? -9.461 3.979 9.495 1.00 88.19 94 ILE A O 1
ATOM 753 N N . SER A 1 95 ? -11.457 4.662 10.249 1.00 92.00 95 SER A N 1
ATOM 754 C CA . SER A 1 95 ? -11.747 3.424 10.974 1.00 92.00 95 SER A CA 1
ATOM 755 C C . SER A 1 95 ? -12.011 2.245 10.030 1.00 92.00 95 SER A C 1
ATOM 757 O O . SER A 1 95 ? -12.378 2.415 8.859 1.00 92.00 95 SER A O 1
ATOM 759 N N . LYS A 1 96 ? -11.884 1.019 10.549 1.00 92.19 96 LYS A N 1
ATOM 760 C CA . LYS A 1 96 ? -12.220 -0.197 9.787 1.00 92.19 96 LYS A CA 1
ATOM 761 C C . LYS A 1 96 ? -13.677 -0.200 9.345 1.00 92.19 96 LYS A C 1
ATOM 763 O O . LYS A 1 96 ? -13.985 -0.658 8.251 1.00 92.19 96 LYS A O 1
ATOM 768 N N . GLU A 1 97 ? -14.578 0.299 10.183 1.00 91.25 97 GLU A N 1
ATOM 769 C CA . GLU A 1 97 ? -16.015 0.379 9.910 1.00 91.25 97 GLU A CA 1
ATOM 770 C C . GLU A 1 97 ? -16.297 1.323 8.742 1.00 91.25 97 GLU A C 1
ATOM 772 O O . GLU A 1 97 ? -17.100 0.988 7.875 1.00 91.25 97 GLU A O 1
ATOM 777 N N . GLN A 1 98 ? -15.596 2.459 8.672 1.00 89.88 98 GLN A N 1
ATOM 778 C CA . GLN A 1 98 ? -15.714 3.388 7.548 1.00 89.88 98 GLN A CA 1
ATOM 779 C C . GLN A 1 98 ? -15.264 2.736 6.239 1.00 89.88 98 GLN A C 1
ATOM 781 O O . GLN A 1 98 ? -15.933 2.894 5.220 1.00 89.88 98 GLN A O 1
ATOM 786 N N . ILE A 1 99 ? -14.180 1.954 6.267 1.00 89.75 99 ILE A N 1
ATOM 787 C CA . ILE A 1 99 ? -13.725 1.194 5.096 1.00 89.75 99 ILE A CA 1
ATOM 788 C C . ILE A 1 99 ? -14.733 0.094 4.727 1.00 89.75 99 ILE A C 1
ATOM 790 O O . ILE A 1 99 ? -15.118 -0.015 3.566 1.00 89.75 99 ILE A O 1
ATOM 794 N N . LYS A 1 100 ? -15.222 -0.682 5.701 1.00 89.88 100 LYS A N 1
ATOM 795 C CA . LYS A 1 100 ? -16.216 -1.747 5.474 1.00 89.88 100 LYS A CA 1
ATOM 796 C C . LYS A 1 100 ? -17.545 -1.224 4.932 1.00 89.88 100 LYS A C 1
ATOM 798 O O . LYS A 1 100 ? -18.219 -1.924 4.183 1.00 89.88 100 LYS A O 1
ATOM 803 N N . ALA A 1 101 ? -17.925 0.004 5.282 1.00 87.31 101 ALA A N 1
ATOM 804 C CA . ALA A 1 101 ? -19.130 0.643 4.758 1.00 87.31 101 ALA A CA 1
ATOM 805 C C . ALA A 1 101 ? -19.049 0.919 3.248 1.00 87.31 101 ALA A C 1
ATOM 807 O O . ALA A 1 101 ? -20.080 1.089 2.599 1.00 87.31 101 ALA A O 1
ATOM 808 N N . VAL A 1 102 ? -17.838 0.968 2.687 1.00 84.75 102 VAL A N 1
ATOM 809 C CA . VAL A 1 102 ? -17.607 1.282 1.274 1.00 84.75 102 VAL A CA 1
ATOM 810 C C . VAL A 1 102 ? -16.961 0.152 0.473 1.00 84.75 102 VAL A C 1
ATOM 812 O O . VAL A 1 102 ? -16.863 0.261 -0.749 1.00 84.75 102 VAL A O 1
ATOM 815 N N . SER A 1 103 ? -16.541 -0.916 1.152 1.00 83.94 103 SER A N 1
ATOM 816 C CA . SER A 1 103 ? -15.880 -2.092 0.593 1.00 83.94 103 SER A CA 1
ATOM 817 C C . SER A 1 103 ? -16.285 -3.339 1.376 1.00 83.94 103 SER A C 1
ATOM 819 O O . SER A 1 103 ? -15.995 -3.464 2.565 1.00 83.94 103 SER A O 1
ATOM 821 N N . SER A 1 104 ? -16.928 -4.293 0.701 1.00 76.12 104 SER A N 1
ATOM 822 C CA . SER A 1 104 ? -17.287 -5.586 1.298 1.00 76.12 104 SER A CA 1
ATOM 823 C C . SER A 1 104 ? -16.177 -6.632 1.193 1.00 76.12 104 SER A C 1
ATOM 825 O O . SER A 1 104 ? -16.259 -7.669 1.846 1.00 76.12 104 SER A O 1
ATOM 827 N N . ASN A 1 105 ? -15.157 -6.385 0.368 1.00 81.88 105 ASN A N 1
ATOM 828 C CA . ASN A 1 105 ? -14.130 -7.373 0.032 1.00 81.88 105 ASN A CA 1
ATOM 829 C C . ASN A 1 105 ? -12.854 -7.219 0.875 1.00 81.88 105 ASN A C 1
ATOM 831 O O . ASN A 1 105 ? -12.029 -8.135 0.917 1.00 81.88 105 ASN A O 1
ATOM 835 N N . ILE A 1 106 ? -12.687 -6.082 1.560 1.00 87.69 106 ILE A N 1
ATOM 836 C CA . ILE A 1 106 ? -11.508 -5.807 2.381 1.00 87.69 106 ILE A CA 1
ATOM 837 C C . ILE A 1 106 ? -11.573 -6.528 3.735 1.00 87.69 106 ILE A C 1
ATOM 839 O O . ILE A 1 106 ? -12.502 -6.363 4.528 1.00 87.69 106 ILE A O 1
ATOM 843 N N . MET A 1 107 ? -10.516 -7.289 4.016 1.00 90.75 107 MET A N 1
ATOM 844 C CA . MET A 1 107 ? -10.278 -8.026 5.250 1.00 90.75 107 MET A CA 1
ATOM 845 C C . MET A 1 107 ? -9.184 -7.344 6.080 1.00 90.75 107 MET A C 1
ATOM 847 O O . MET A 1 107 ? -8.194 -6.834 5.552 1.00 90.75 107 MET A O 1
ATOM 851 N N . PHE A 1 108 ? -9.369 -7.365 7.401 1.00 93.25 108 PHE A N 1
ATOM 852 C CA . PHE A 1 108 ? -8.490 -6.735 8.398 1.00 93.25 108 PHE A CA 1
ATOM 853 C C . PHE A 1 108 ? -7.927 -7.754 9.398 1.00 93.25 108 PHE A C 1
ATOM 855 O O . PHE A 1 108 ? -7.750 -7.442 10.576 1.00 93.25 108 PHE A O 1
ATOM 862 N N . ASP A 1 109 ? -7.733 -8.988 8.945 1.00 94.31 109 ASP A N 1
ATOM 863 C CA . ASP A 1 109 ? -7.169 -10.113 9.698 1.00 94.31 109 ASP A CA 1
ATOM 864 C C . ASP A 1 109 ? -5.633 -10.101 9.737 1.00 94.31 109 ASP A C 1
ATOM 866 O O . ASP A 1 109 ? -5.034 -10.823 10.530 1.00 94.31 109 ASP A O 1
ATOM 870 N N . LYS A 1 110 ? -4.998 -9.239 8.936 1.00 95.69 110 LYS A N 1
ATOM 871 C CA . LYS A 1 110 ? -3.556 -8.990 8.962 1.00 95.69 110 LYS A CA 1
ATOM 872 C C . LYS A 1 110 ? -3.215 -7.580 9.466 1.00 95.69 110 LYS A C 1
ATOM 874 O O . LYS A 1 110 ? -4.018 -6.657 9.272 1.00 95.69 110 LYS A O 1
ATOM 879 N N . PRO A 1 111 ? -2.019 -7.386 10.063 1.00 96.88 111 PRO A N 1
ATOM 880 C CA . PRO A 1 111 ? -1.576 -6.090 10.585 1.00 96.88 111 PRO A CA 1
ATOM 881 C C . PRO A 1 111 ? -1.609 -4.956 9.559 1.00 96.88 111 PRO A C 1
ATOM 883 O O . PRO A 1 111 ? -1.950 -3.830 9.911 1.00 96.88 111 PRO A O 1
ATOM 886 N N . TYR A 1 112 ? -1.309 -5.247 8.290 1.00 96.69 112 TYR A N 1
ATOM 887 C CA . TYR A 1 112 ? -1.328 -4.255 7.220 1.00 96.69 112 TYR A CA 1
ATOM 888 C C . TYR A 1 112 ? -2.246 -4.646 6.067 1.00 96.69 112 TYR A C 1
ATOM 890 O O . TYR A 1 112 ? -2.379 -5.812 5.692 1.00 96.69 112 TYR A O 1
ATOM 898 N N . LEU A 1 113 ? -2.826 -3.623 5.454 1.00 94.81 113 LEU A N 1
ATOM 899 C CA . LEU A 1 113 ? -3.593 -3.692 4.221 1.00 94.81 113 LEU A CA 1
ATOM 900 C C . LEU A 1 113 ? -2.913 -2.794 3.180 1.00 94.81 113 LEU A C 1
ATOM 902 O O . LEU A 1 113 ? -2.660 -1.621 3.439 1.00 94.81 113 LEU A O 1
ATOM 906 N N . VAL A 1 114 ? -2.634 -3.327 1.994 1.00 93.31 114 VAL A N 1
ATOM 907 C CA . VAL A 1 114 ? -2.108 -2.571 0.854 1.00 93.31 114 VAL A CA 1
ATOM 908 C C . VAL A 1 114 ? -3.170 -2.486 -0.230 1.00 93.31 114 VAL A C 1
ATOM 910 O O . VAL A 1 114 ? -3.598 -3.508 -0.764 1.00 93.31 114 VAL A O 1
ATOM 913 N N . ILE A 1 115 ? -3.547 -1.261 -0.591 1.00 90.38 115 ILE A N 1
ATOM 914 C CA . ILE A 1 115 ? -4.354 -0.972 -1.779 1.00 90.38 115 ILE A CA 1
ATOM 915 C C . ILE A 1 115 ? -3.395 -0.529 -2.881 1.00 90.38 115 ILE A C 1
ATOM 917 O O . ILE A 1 115 ? -2.710 0.489 -2.758 1.00 90.38 115 ILE A O 1
ATOM 921 N N . TYR A 1 116 ? -3.336 -1.313 -3.953 1.00 88.12 116 TYR A N 1
ATOM 922 C CA . TYR A 1 116 ? -2.467 -1.087 -5.100 1.00 88.12 116 TYR A CA 1
ATOM 923 C C . TYR A 1 116 ? -3.317 -0.862 -6.350 1.00 88.12 116 TYR A C 1
ATOM 925 O O . TYR A 1 116 ? -4.017 -1.778 -6.777 1.00 88.12 116 TYR A O 1
ATOM 933 N N . HIS A 1 117 ? -3.267 0.326 -6.953 1.00 82.81 117 HIS A N 1
ATOM 934 C CA . HIS A 1 117 ? -4.116 0.664 -8.101 1.00 82.81 117 HIS A CA 1
ATOM 935 C C . HIS A 1 117 ? -3.320 1.133 -9.315 1.00 82.81 117 HIS A C 1
ATOM 937 O O . HIS A 1 117 ? -2.514 2.044 -9.160 1.00 82.81 117 HIS A O 1
ATOM 943 N N . ASN A 1 118 ? -3.599 0.549 -10.493 1.00 65.12 118 ASN A N 1
ATOM 944 C CA . ASN A 1 118 ? -3.212 0.949 -11.868 1.00 65.12 118 ASN A CA 1
ATOM 945 C C . ASN A 1 118 ? -1.851 1.656 -12.051 1.00 65.12 118 ASN A C 1
ATOM 947 O O . ASN A 1 118 ? -1.644 2.465 -12.952 1.00 65.12 118 ASN A O 1
ATOM 951 N N . VAL A 1 119 ? -0.875 1.313 -11.214 1.00 64.12 119 VAL A N 1
ATOM 952 C CA . VAL A 1 119 ? 0.434 1.962 -11.230 1.00 64.12 119 VAL A CA 1
ATOM 953 C C . VAL A 1 119 ? 1.209 1.608 -12.498 1.00 64.12 119 VAL A C 1
ATOM 955 O O . VAL A 1 119 ? 1.965 2.425 -13.009 1.00 64.12 119 VAL A O 1
ATOM 958 N N . GLY A 1 120 ? 0.972 0.410 -13.040 1.00 61.50 120 GLY A N 1
ATOM 959 C CA . GLY A 1 120 ? 1.570 -0.065 -14.278 1.00 61.50 120 GLY A CA 1
ATOM 960 C C . GLY A 1 120 ? 1.205 0.803 -15.481 1.00 61.50 120 GLY A C 1
ATOM 961 O O . GLY A 1 120 ? 2.069 1.470 -16.026 1.00 61.50 120 GLY A O 1
ATOM 962 N N . GLN A 1 121 ? -0.043 0.827 -15.946 1.00 59.72 121 GLN A N 1
ATOM 963 C CA . GLN A 1 121 ? -0.302 1.325 -17.305 1.00 59.72 121 GLN A CA 1
ATOM 964 C C . GLN A 1 121 ? -0.066 2.831 -17.486 1.00 59.72 121 GLN A C 1
ATOM 966 O O . GLN A 1 121 ? 0.584 3.230 -18.454 1.00 59.72 121 GLN A O 1
ATOM 971 N N . GLU A 1 122 ? -0.527 3.667 -16.555 1.00 61.41 122 GLU A N 1
ATOM 972 C CA . GLU A 1 122 ? -0.369 5.125 -16.670 1.00 61.41 122 GLU A CA 1
ATOM 973 C C . GLU A 1 122 ? 1.093 5.553 -16.538 1.00 61.41 122 GLU A C 1
ATOM 975 O O . GLU A 1 122 ? 1.575 6.417 -17.269 1.00 61.41 122 GLU A O 1
ATOM 980 N N . MET A 1 123 ? 1.826 4.925 -15.624 1.00 63.09 123 MET A N 1
ATOM 981 C CA . MET A 1 123 ? 3.205 5.301 -15.360 1.00 63.09 123 MET A CA 1
ATOM 982 C C . MET A 1 123 ? 4.162 4.687 -16.385 1.00 63.09 123 MET A C 1
ATOM 984 O O . MET A 1 123 ? 5.104 5.354 -16.795 1.00 63.09 123 MET A O 1
ATOM 988 N N . LEU A 1 124 ? 3.904 3.467 -16.874 1.00 65.56 124 LEU A N 1
ATOM 989 C CA . LEU A 1 124 ? 4.642 2.880 -18.000 1.00 65.56 124 LEU A CA 1
ATOM 990 C C . LEU A 1 124 ? 4.516 3.760 -19.254 1.00 65.56 124 LEU A C 1
ATOM 992 O O . LEU A 1 124 ? 5.518 3.985 -19.931 1.00 65.56 124 LEU A O 1
ATOM 996 N N . ALA A 1 125 ? 3.328 4.318 -19.520 1.00 64.56 125 ALA A N 1
ATOM 997 C CA . ALA A 1 125 ? 3.114 5.252 -20.626 1.00 64.56 125 ALA A CA 1
ATOM 998 C C . ALA A 1 125 ? 3.933 6.551 -20.479 1.00 64.56 125 ALA A C 1
ATOM 1000 O O . ALA A 1 125 ? 4.391 7.102 -21.477 1.00 64.56 125 ALA A O 1
ATOM 1001 N N . MET A 1 126 ? 4.172 7.016 -19.247 1.00 60.16 126 MET A N 1
ATOM 1002 C CA . MET A 1 126 ? 5.015 8.188 -18.963 1.00 60.16 126 MET A CA 1
ATOM 1003 C C . MET A 1 126 ? 6.521 7.879 -18.960 1.00 60.16 126 MET A C 1
ATOM 1005 O O . MET A 1 126 ? 7.333 8.781 -19.153 1.00 60.16 126 MET A O 1
ATOM 1009 N N . LEU A 1 127 ? 6.910 6.624 -18.713 1.00 65.62 127 LEU A N 1
ATOM 1010 C CA . LEU A 1 127 ? 8.300 6.222 -18.472 1.00 65.62 127 LEU A CA 1
ATOM 1011 C C . LEU A 1 127 ? 9.078 5.818 -19.736 1.00 65.62 127 LEU A C 1
ATOM 1013 O O . LEU A 1 127 ? 10.304 5.690 -19.659 1.00 65.62 127 LEU A O 1
ATOM 1017 N N . GLY A 1 128 ? 8.418 5.611 -20.880 1.00 68.25 128 GLY A N 1
ATOM 1018 C CA . GLY A 1 128 ? 9.084 5.238 -22.136 1.00 68.25 128 GLY A CA 1
ATOM 1019 C C . GLY A 1 128 ? 9.986 4.005 -21.972 1.00 68.25 128 GLY A C 1
ATOM 1020 O O . GLY A 1 128 ? 9.539 2.956 -21.517 1.00 68.25 128 GLY A O 1
ATOM 1021 N N . GLU A 1 129 ? 11.283 4.126 -22.275 1.00 60.19 129 GLU A N 1
ATOM 1022 C CA . GLU A 1 129 ? 12.275 3.038 -22.140 1.00 60.19 129 GLU A CA 1
ATOM 1023 C C . GLU A 1 129 ? 12.478 2.535 -20.694 1.00 60.19 129 GLU A C 1
ATOM 1025 O O . GLU A 1 129 ? 12.972 1.429 -20.475 1.00 60.19 129 GLU A O 1
ATOM 1030 N N . SER A 1 130 ? 12.053 3.301 -19.681 1.00 66.56 130 SER A N 1
ATOM 1031 C CA . SER A 1 130 ? 12.101 2.879 -18.270 1.00 66.56 130 SER A CA 1
ATOM 1032 C C . SER A 1 130 ? 10.934 1.967 -17.859 1.00 66.56 130 SER A C 1
ATOM 1034 O O . SER A 1 130 ? 10.843 1.572 -16.694 1.00 66.56 130 SER A O 1
ATOM 1036 N N . ALA A 1 131 ? 10.070 1.595 -18.807 1.00 75.81 131 ALA A N 1
ATOM 1037 C CA . ALA A 1 131 ? 8.920 0.728 -18.594 1.00 75.81 131 ALA A CA 1
ATOM 1038 C C . ALA A 1 131 ? 9.297 -0.693 -18.128 1.00 75.81 131 ALA A C 1
ATOM 1040 O O . ALA A 1 131 ? 8.745 -1.202 -17.151 1.00 75.81 131 ALA A O 1
ATOM 1041 N N . ILE A 1 132 ? 10.273 -1.330 -18.785 1.00 79.38 132 ILE A N 1
ATOM 1042 C CA . ILE A 1 132 ? 10.654 -2.722 -18.486 1.00 79.38 132 ILE A CA 1
ATOM 1043 C C . ILE A 1 132 ? 11.235 -2.858 -17.066 1.00 79.38 132 ILE A C 1
ATOM 1045 O O . ILE A 1 132 ? 10.715 -3.666 -16.292 1.00 79.38 132 ILE A O 1
ATOM 1049 N N . PRO A 1 133 ? 12.232 -2.045 -16.650 1.00 83.81 133 PRO A N 1
ATOM 1050 C CA . PRO A 1 133 ? 12.761 -2.117 -15.288 1.00 83.81 133 PRO A CA 1
ATOM 1051 C C . PRO A 1 133 ? 11.706 -1.849 -14.209 1.00 83.81 133 PRO A C 1
ATOM 1053 O O . PRO A 1 133 ? 11.790 -2.413 -13.117 1.00 83.81 133 PRO A O 1
ATOM 1056 N N . PHE A 1 134 ? 10.716 -0.998 -14.502 1.00 84.12 134 PHE A N 1
ATOM 1057 C CA . PHE A 1 134 ? 9.612 -0.734 -13.588 1.00 84.12 134 PHE A CA 1
ATOM 1058 C C . PHE A 1 134 ? 8.699 -1.956 -13.432 1.00 84.12 134 PHE A C 1
ATOM 1060 O O . PHE A 1 134 ? 8.435 -2.373 -12.307 1.00 84.12 134 PHE A O 1
ATOM 1067 N N . ALA A 1 135 ? 8.266 -2.565 -14.539 1.00 84.12 135 ALA A N 1
ATOM 1068 C CA . ALA A 1 135 ? 7.394 -3.739 -14.512 1.00 84.12 135 ALA A CA 1
ATOM 1069 C C . ALA A 1 135 ? 8.041 -4.925 -13.770 1.00 84.12 135 ALA A C 1
ATOM 1071 O O . ALA A 1 135 ? 7.378 -5.638 -13.015 1.00 84.12 135 ALA A O 1
ATOM 1072 N N . GLU A 1 136 ? 9.353 -5.119 -13.926 1.00 87.62 136 GLU A N 1
ATOM 1073 C CA . GLU A 1 136 ? 1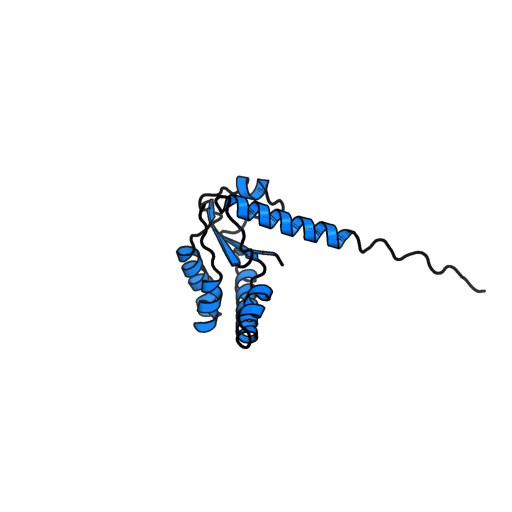0.097 -6.120 -13.155 1.00 87.62 136 GLU A CA 1
ATOM 1074 C C . GLU A 1 136 ? 10.131 -5.801 -11.657 1.00 87.62 136 GLU A C 1
ATOM 1076 O O . GLU A 1 136 ? 9.981 -6.704 -10.828 1.00 87.62 136 GLU A O 1
ATOM 1081 N N . ALA A 1 137 ? 10.330 -4.526 -11.303 1.00 89.12 137 ALA A N 1
ATOM 1082 C CA . ALA A 1 137 ? 10.309 -4.067 -9.919 1.00 89.12 137 ALA A CA 1
ATOM 1083 C C . ALA A 1 137 ? 8.926 -4.273 -9.286 1.00 89.12 137 ALA A C 1
ATOM 1085 O O . ALA A 1 137 ? 8.843 -4.847 -8.203 1.00 89.12 137 ALA A O 1
ATOM 1086 N N . GLU A 1 138 ? 7.854 -3.882 -9.984 1.00 89.25 138 GLU A N 1
ATOM 1087 C CA . GLU A 1 138 ? 6.465 -4.091 -9.564 1.00 89.25 138 GLU A CA 1
ATOM 1088 C C . GLU A 1 138 ? 6.179 -5.580 -9.353 1.00 89.25 138 GLU A C 1
ATOM 1090 O O . GLU A 1 138 ? 5.690 -5.967 -8.293 1.00 89.25 138 GLU A O 1
ATOM 1095 N N . LYS A 1 139 ? 6.521 -6.436 -10.324 1.00 90.38 139 LYS A N 1
ATOM 1096 C CA . LYS A 1 139 ? 6.282 -7.882 -10.223 1.00 90.38 139 LYS A CA 1
ATOM 1097 C C . LYS A 1 139 ? 6.979 -8.485 -9.005 1.00 90.38 139 LYS A C 1
ATOM 1099 O O . LYS A 1 139 ? 6.365 -9.253 -8.265 1.00 90.38 139 LYS A O 1
ATOM 1104 N N . LYS A 1 140 ? 8.253 -8.142 -8.786 1.00 93.19 140 LYS A N 1
ATOM 1105 C CA . LYS A 1 140 ? 9.011 -8.612 -7.617 1.00 93.19 140 LYS A CA 1
ATOM 1106 C C . LYS A 1 140 ? 8.408 -8.087 -6.319 1.00 93.19 140 LYS A C 1
ATOM 1108 O O . LYS A 1 140 ? 8.232 -8.855 -5.382 1.00 93.19 140 LYS A O 1
ATOM 1113 N N . PHE A 1 141 ? 8.053 -6.809 -6.276 1.00 93.75 141 PHE A N 1
ATOM 1114 C CA . PHE A 1 141 ? 7.464 -6.194 -5.096 1.00 93.75 141 PHE A CA 1
ATOM 1115 C C . PHE A 1 141 ? 6.114 -6.818 -4.724 1.00 93.75 141 PHE A C 1
ATOM 1117 O O . PHE A 1 141 ? 5.916 -7.194 -3.574 1.00 93.75 141 PHE A O 1
ATOM 1124 N N . LEU A 1 142 ? 5.214 -7.020 -5.691 1.00 92.25 142 LEU A N 1
ATOM 1125 C CA . LEU A 1 142 ? 3.940 -7.702 -5.451 1.00 92.25 142 LEU A CA 1
ATOM 1126 C C . LEU A 1 142 ? 4.148 -9.137 -4.950 1.00 92.25 142 LEU A C 1
ATOM 1128 O O . LEU A 1 142 ? 3.426 -9.568 -4.058 1.00 92.25 142 LEU A O 1
ATOM 1132 N N . SER A 1 143 ? 5.162 -9.848 -5.457 1.00 94.19 143 SER A N 1
ATOM 1133 C CA . SER A 1 143 ? 5.526 -11.173 -4.938 1.00 94.19 143 SER A CA 1
ATOM 1134 C C . SER A 1 143 ? 5.972 -11.119 -3.474 1.00 9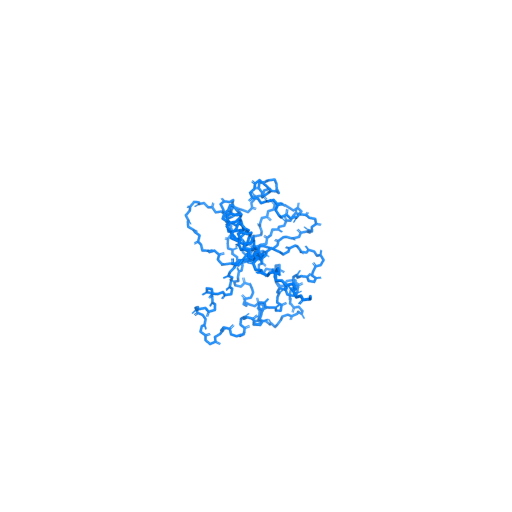4.19 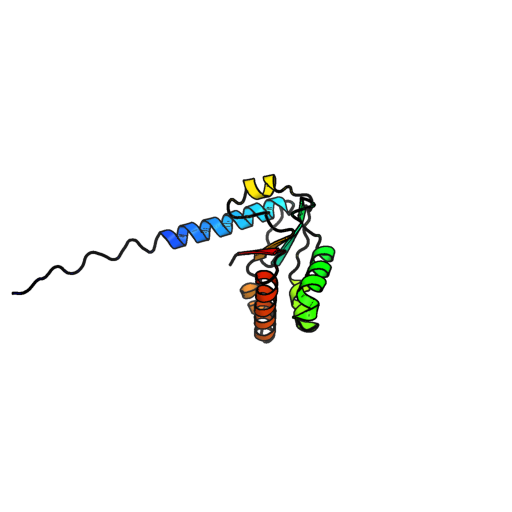143 SER A C 1
ATOM 1136 O O . SER A 1 143 ? 5.569 -11.979 -2.698 1.00 94.19 143 SER A O 1
ATOM 1138 N N . VAL A 1 144 ? 6.770 -10.117 -3.084 1.00 95.12 144 VAL A N 1
ATOM 1139 C CA . VAL A 1 144 ? 7.171 -9.903 -1.679 1.00 95.12 144 VAL A CA 1
ATOM 1140 C C . VAL A 1 144 ? 5.940 -9.668 -0.806 1.00 95.12 144 VAL A C 1
ATOM 1142 O O . VAL A 1 144 ? 5.796 -10.304 0.233 1.00 95.12 144 VAL A O 1
ATOM 1145 N N . LEU A 1 145 ? 5.019 -8.805 -1.244 1.00 94.31 145 LEU A N 1
ATOM 1146 C CA . LEU A 1 145 ? 3.802 -8.512 -0.488 1.00 94.31 145 LEU A CA 1
ATOM 1147 C C . LEU A 1 145 ? 2.874 -9.728 -0.353 1.00 94.31 145 LEU A C 1
ATOM 1149 O O . LEU A 1 145 ? 2.300 -9.939 0.707 1.00 94.31 145 LEU A O 1
ATOM 1153 N N . GLN A 1 146 ? 2.725 -10.531 -1.408 1.00 92.12 146 GLN A N 1
ATOM 1154 C CA . GLN A 1 146 ? 1.879 -11.731 -1.394 1.00 92.12 146 GLN A CA 1
ATOM 1155 C C . GLN A 1 146 ? 2.433 -12.838 -0.492 1.00 92.12 146 GLN A C 1
ATOM 1157 O O . GLN A 1 146 ? 1.661 -13.611 0.069 1.00 92.12 146 GLN A O 1
ATOM 1162 N N . GLN A 1 147 ? 3.758 -12.917 -0.357 1.00 93.56 147 GLN A N 1
ATOM 1163 C CA . GLN A 1 147 ? 4.429 -13.865 0.534 1.00 93.56 147 GLN A CA 1
ATOM 1164 C C . GLN A 1 147 ? 4.489 -13.368 1.984 1.00 93.56 147 GLN A C 1
ATOM 1166 O O . GLN A 1 147 ? 4.771 -14.155 2.884 1.00 93.56 147 GLN A O 1
ATOM 1171 N N . ALA A 1 148 ? 4.221 -12.083 2.230 1.00 93.38 148 ALA A N 1
ATOM 1172 C CA . ALA A 1 148 ? 4.223 -11.530 3.571 1.00 93.38 148 ALA A CA 1
ATOM 1173 C C . ALA A 1 148 ? 2.998 -12.009 4.369 1.00 93.38 148 ALA A C 1
ATOM 1175 O O . ALA A 1 148 ? 1.838 -11.735 4.038 1.00 93.38 148 ALA A O 1
ATOM 1176 N N . GLU A 1 149 ? 3.258 -12.671 5.494 1.00 93.38 149 GLU A N 1
ATOM 1177 C CA . GLU A 1 149 ? 2.211 -13.110 6.425 1.00 93.38 149 GLU A CA 1
ATOM 1178 C C . GLU A 1 149 ? 1.459 -11.928 7.054 1.00 93.38 149 GLU A C 1
ATOM 1180 O O . GLU A 1 149 ? 0.305 -12.065 7.448 1.00 93.38 149 GLU A O 1
ATOM 1185 N N . SER A 1 150 ? 2.079 -10.746 7.084 1.00 94.38 150 SER A N 1
ATOM 1186 C CA . SER A 1 150 ? 1.565 -9.548 7.749 1.00 94.38 150 SER A CA 1
ATOM 1187 C C . SER A 1 150 ? 0.734 -8.612 6.865 1.00 94.38 150 SER A C 1
ATOM 1189 O O . SER A 1 150 ? 0.279 -7.578 7.358 1.00 94.38 150 SER A O 1
ATOM 1191 N N . VAL A 1 151 ? 0.532 -8.933 5.578 1.00 95.31 151 VAL A N 1
ATOM 1192 C CA . VAL A 1 151 ? -0.092 -8.010 4.613 1.00 95.31 151 VAL A CA 1
ATOM 1193 C C . VAL A 1 151 ? -1.232 -8.644 3.823 1.00 95.31 151 VAL A C 1
ATOM 1195 O O . VAL A 1 151 ? -1.080 -9.718 3.237 1.00 95.31 151 VAL A O 1
ATOM 1198 N N . ASN A 1 152 ? -2.375 -7.961 3.765 1.00 94.44 152 ASN A N 1
ATOM 1199 C CA . ASN A 1 152 ? -3.399 -8.208 2.752 1.00 94.44 152 ASN A CA 1
ATOM 1200 C C . ASN A 1 152 ? -3.170 -7.280 1.562 1.00 94.44 152 ASN A C 1
ATOM 1202 O O . ASN A 1 152 ? -2.978 -6.080 1.745 1.00 94.44 152 ASN A O 1
ATOM 1206 N N . VAL A 1 153 ? -3.208 -7.815 0.344 1.00 92.00 153 VAL A N 1
ATOM 1207 C CA . VAL A 1 153 ? -2.954 -7.043 -0.879 1.00 92.00 153 VAL A CA 1
ATOM 1208 C C . VAL A 1 153 ? -4.214 -7.008 -1.729 1.00 92.00 153 VAL A C 1
ATOM 1210 O O . VAL A 1 153 ? -4.676 -8.046 -2.195 1.00 92.00 153 VAL A O 1
ATOM 1213 N N . TYR A 1 154 ? -4.725 -5.807 -1.982 1.00 89.12 154 TYR A N 1
ATOM 1214 C CA . TYR A 1 154 ? -5.863 -5.565 -2.861 1.00 89.12 154 TYR A CA 1
ATOM 1215 C C . TYR A 1 154 ? -5.393 -4.803 -4.084 1.00 89.12 154 TYR A C 1
ATOM 1217 O O . TYR A 1 154 ? -5.000 -3.637 -4.002 1.00 89.12 154 TYR A O 1
ATOM 1225 N N . LYS A 1 155 ? -5.411 -5.493 -5.224 1.00 85.94 155 LYS A N 1
ATOM 1226 C CA . LYS A 1 155 ? -5.026 -4.922 -6.507 1.00 85.94 155 LYS A CA 1
ATOM 1227 C C . LYS A 1 155 ? -6.268 -4.482 -7.273 1.00 85.94 155 LYS A C 1
ATOM 1229 O O . LYS A 1 155 ? -7.148 -5.294 -7.531 1.00 85.94 155 LYS A O 1
ATOM 1234 N N . PHE A 1 156 ? -6.281 -3.224 -7.687 1.00 78.06 156 PHE A N 1
ATOM 1235 C CA . PHE A 1 156 ? -7.278 -2.651 -8.581 1.00 78.06 156 PHE A CA 1
ATOM 1236 C C . PHE A 1 156 ? -6.596 -2.351 -9.925 1.00 78.06 156 PHE A C 1
ATOM 1238 O O . PHE A 1 156 ? -5.514 -1.753 -9.954 1.00 78.06 156 PHE A O 1
ATOM 1245 N N . GLN A 1 157 ? -7.175 -2.839 -11.023 1.00 69.06 157 GLN A N 1
ATOM 1246 C CA . GLN A 1 157 ? -6.661 -2.679 -12.390 1.00 69.06 157 GLN A CA 1
ATOM 1247 C C . GLN A 1 157 ? -7.596 -1.813 -13.221 1.00 69.06 157 GLN A C 1
ATOM 1249 O O . GLN A 1 157 ? -8.821 -1.884 -12.973 1.00 69.06 157 GLN A O 1
#

Solvent-accessible surface area (backbone atoms only — not comparable to full-atom values): 9123 Å² total; per-residue (Å²): 142,84,88,86,86,82,88,88,84,89,88,76,81,73,65,62,63,59,56,54,54,57,47,54,55,50,30,51,54,44,55,46,60,66,26,48,83,94,74,79,86,80,78,54,29,34,43,42,32,36,50,80,79,32,23,41,41,43,32,69,53,35,33,52,48,50,45,71,77,36,58,94,81,39,55,73,70,40,46,53,57,56,36,69,34,38,40,81,51,79,44,32,85,46,48,66,66,64,48,47,76,43,32,87,83,75,73,74,91,30,56,26,35,36,46,36,21,46,51,58,67,64,48,36,70,73,41,58,90,53,27,62,68,46,53,54,35,50,55,52,50,52,51,51,47,73,69,35,85,51,41,40,79,47,78,48,125

pLDDT: mean 79.56, std 16.39, range [38.66, 97.0]

Mean predicted aligned error: 9.59 Å

Secondary structure (DSSP, 8-state):
-----------STTHHHHHHHHHHHHHHHHHHHHHS-SS-----EEEEEETTTTEEPPHHHHHHHHHHHHTTTS-HHHHHHHHTTBPP-S-----HHHHHTT-SS---SSSEEEEEESHHHHHHHHHGGGHHHHHHHHHHHHHHHHH-TTEEEEEE-

Organism: NCBI:txid1673741

Foldseek 3Di:
DDDPDDDDDDDDPPPVVVVVLVLLVQLQVQVQVQFDDPDDDPRAAKWKAFLVQFWIDALVRVLVVLCVLCVVQDDPVLSVLNSVRRDGTPGGRHGPVSSCVSDVPDDSPARMEMEGEPNQPVVLVVCPVCNVVNVVSVVSSVVSQVPDPRYDYHYRD

Nearest PDB structures (foldseek):
  4xgu-assembly1_B  TM=3.857E-01  e=1.485E+00  Caenorhabditis elegans
  6de6-assembly1_B  TM=5.052E-01  e=3.031E+00  Rhizobium sp. 4-9
  6he2-assembly1_A  TM=2.461E-01  e=7.274E-01  Aquincola tertiaricarbonis
  4xgu-assembly1_F  TM=3.607E-01  e=5.435E+00  Caenorhabditis elegans
  6hdx-assembly1_A  TM=1.943E-01  e=2.495E+00  Aquincola tertiaricarbonis

Radius of gyration: 19.47 Å; Cα contacts (8 Å, |Δi|>4): 194; chains: 1; bounding box: 47×62×52 Å